Protein AF-A0AA37HIN9-F1 (afdb_monomer_lite)

Radius of gyration: 27.39 Å; chains: 1; bounding box: 54×48×80 Å

Sequence (155 aa):
MKQSPGYHSSAGAGVVGSRRLAGELPARSPDPGTGRAGASASSPAGLFREMPEAAWLLVEAITAKAPPKPDFGSACNGCGFCCAAEPCGVARQFVPGAMDGAPCPAMEFEHGRFWCGMVRRPGHYLGLPAWGDEEMGAMIGEALGAGKGCCADVG

Secondary structure (DSSP, 8-state):
---------------------------PPPP------------S---S----HHHHHHHHHHHTTSPPPPPTTSPP----HHHHH---HHHHHHSTT--TTS--TTEEEETTEEEEHHHH-HHHHHT--GGGHHHHHHHHHHHHTTTT----S--

Structure (mmCIF, N/CA/C/O backbone):
data_AF-A0AA37HIN9-F1
#
_entry.id   AF-A0AA37HIN9-F1
#
loop_
_atom_site.group_PDB
_atom_site.id
_atom_site.type_symbol
_atom_site.label_atom_id
_atom_site.label_alt_id
_atom_site.label_comp_id
_atom_site.label_asym_id
_atom_site.label_entity_id
_atom_site.label_seq_id
_atom_site.pdbx_PDB_ins_code
_atom_site.Cartn_x
_atom_site.Cartn_y
_atom_site.Cartn_z
_atom_site.occupancy
_atom_site.B_iso_or_equiv
_atom_site.auth_seq_id
_atom_site.auth_comp_id
_atom_site.auth_asym_id
_atom_site.auth_atom_id
_atom_site.pdbx_PDB_model_num
ATOM 1 N N . MET A 1 1 ? -30.160 -35.901 -8.966 1.00 37.75 1 MET A N 1
ATOM 2 C CA . MET A 1 1 ? -29.845 -36.719 -10.156 1.00 37.75 1 MET A CA 1
ATOM 3 C C . MET A 1 1 ? -30.893 -36.419 -11.214 1.00 37.75 1 MET A C 1
ATOM 5 O O . MET A 1 1 ? -32.046 -36.595 -10.872 1.00 37.75 1 MET A O 1
ATOM 9 N N . LYS A 1 2 ? -30.454 -35.970 -12.407 1.00 36.72 2 LYS A N 1
ATOM 10 C CA . LYS A 1 2 ? -31.034 -36.163 -13.764 1.00 36.72 2 LYS A CA 1
ATOM 11 C C . LYS A 1 2 ? -32.538 -35.835 -13.947 1.00 36.72 2 LYS A C 1
ATOM 13 O O . LYS A 1 2 ? -33.351 -36.322 -13.193 1.00 36.72 2 LYS A O 1
ATOM 18 N N . GLN A 1 3 ? -33.058 -35.133 -14.949 1.00 39.50 3 GLN A N 1
ATOM 19 C CA . GLN A 1 3 ? -32.633 -34.483 -16.192 1.00 39.50 3 GLN A CA 1
ATOM 20 C C . GLN A 1 3 ? -33.905 -33.727 -16.658 1.00 39.50 3 GLN A C 1
ATOM 22 O O . GLN A 1 3 ? -34.990 -34.299 -16.588 1.00 39.50 3 GLN A O 1
ATOM 27 N N . SER A 1 4 ? -33.795 -32.496 -17.158 1.00 44.66 4 SER A N 1
ATOM 28 C CA . SER A 1 4 ? -34.745 -31.970 -18.167 1.00 44.66 4 SER A CA 1
ATOM 29 C C . SER A 1 4 ? -34.308 -32.532 -19.539 1.00 44.66 4 SER A C 1
ATOM 31 O O . SER A 1 4 ? -33.113 -32.837 -19.648 1.00 44.66 4 SER A O 1
ATOM 33 N N . PRO A 1 5 ? -35.153 -32.677 -20.592 1.00 54.03 5 PRO A N 1
ATOM 34 C CA . PRO A 1 5 ? -35.694 -31.506 -21.307 1.00 54.03 5 PRO A CA 1
ATOM 35 C C . PRO A 1 5 ? -37.007 -31.716 -22.104 1.00 54.03 5 PRO A C 1
ATOM 37 O O . PRO A 1 5 ? -37.480 -32.826 -22.322 1.00 54.03 5 PRO A O 1
ATOM 40 N N . GLY A 1 6 ? -37.553 -30.613 -22.621 1.00 35.38 6 GLY A N 1
ATOM 41 C CA . GLY A 1 6 ? -38.601 -30.627 -23.643 1.00 35.38 6 GLY A CA 1
ATOM 42 C C . GLY A 1 6 ? -39.036 -29.218 -24.036 1.00 35.38 6 GLY A C 1
ATOM 43 O O . GLY A 1 6 ? -40.127 -28.800 -23.671 1.00 35.38 6 GLY A O 1
ATOM 44 N N . TYR A 1 7 ? -38.178 -28.469 -24.739 1.00 38.78 7 TYR A N 1
ATOM 45 C CA . TYR A 1 7 ? -38.550 -27.201 -25.378 1.00 38.78 7 TYR A CA 1
ATOM 46 C C . TYR A 1 7 ? -38.545 -27.388 -26.897 1.00 38.78 7 TYR A C 1
ATOM 48 O O . TYR A 1 7 ? -37.579 -27.898 -27.467 1.00 38.78 7 TYR A O 1
ATOM 56 N N . HIS A 1 8 ? -39.662 -27.023 -27.522 1.00 37.00 8 HIS A N 1
ATOM 57 C CA . HIS A 1 8 ? -39.925 -27.171 -28.946 1.00 37.00 8 HIS A CA 1
ATOM 58 C C . HIS A 1 8 ? -39.295 -26.056 -29.798 1.00 37.00 8 HIS A C 1
ATOM 60 O O . HIS A 1 8 ? -39.033 -24.943 -29.355 1.00 37.00 8 HIS A O 1
ATOM 66 N N . SER A 1 9 ? -39.081 -26.447 -31.050 1.00 37.94 9 SER A N 1
ATOM 67 C CA . SER A 1 9 ? -38.477 -25.787 -32.208 1.00 37.94 9 SER A CA 1
ATOM 68 C C . SER A 1 9 ? -39.243 -24.574 -32.756 1.00 37.94 9 SER A C 1
ATOM 70 O O . SER A 1 9 ? -40.470 -24.603 -32.779 1.00 37.94 9 SER A O 1
ATOM 72 N N . SER A 1 10 ? -38.528 -23.608 -33.353 1.00 44.53 10 SER A N 1
ATOM 73 C CA . SER A 1 10 ? -38.873 -23.082 -34.689 1.00 44.53 10 SER A CA 1
ATOM 74 C C . SER A 1 10 ? -37.751 -22.237 -35.306 1.00 44.53 10 SER A C 1
ATOM 76 O O . SER A 1 10 ? -37.130 -21.407 -34.648 1.00 44.53 10 SER A O 1
ATOM 78 N N . ALA A 1 11 ? -37.538 -22.480 -36.598 1.00 37.06 11 ALA A N 1
ATOM 79 C CA . ALA A 1 11 ? -36.534 -21.930 -37.496 1.00 37.06 11 ALA A CA 1
ATOM 80 C C . ALA A 1 11 ? -36.835 -20.505 -38.002 1.00 37.06 11 ALA A C 1
ATOM 82 O O . ALA A 1 11 ? -37.963 -20.027 -37.919 1.00 37.06 11 ALA A O 1
ATOM 83 N N . GLY A 1 12 ? -35.835 -19.880 -38.635 1.00 35.50 12 GLY A N 1
ATOM 84 C CA . GLY A 1 12 ? -36.006 -18.661 -39.427 1.00 35.50 12 GLY A CA 1
ATOM 85 C C . GLY A 1 12 ? -34.735 -18.251 -40.169 1.00 35.50 12 GLY A C 1
ATOM 86 O O . GLY A 1 12 ? -33.944 -17.466 -39.661 1.00 35.50 12 GLY A O 1
ATOM 87 N N . ALA A 1 13 ? -34.539 -18.803 -41.367 1.00 36.78 13 ALA A N 1
ATOM 88 C CA . ALA A 1 13 ? -33.542 -18.372 -42.343 1.00 36.78 13 ALA A CA 1
ATOM 89 C C . ALA A 1 13 ? -34.003 -17.098 -43.077 1.00 36.78 13 ALA A C 1
ATOM 91 O O . ALA A 1 13 ? -35.195 -16.926 -43.325 1.00 36.78 13 ALA A O 1
ATOM 92 N N . GLY A 1 14 ? -33.060 -16.250 -43.495 1.00 34.88 14 GLY A N 1
ATOM 93 C CA . GLY A 1 14 ? -33.342 -15.105 -44.362 1.00 34.88 14 GLY A CA 1
ATOM 94 C C . GLY A 1 14 ? -32.077 -14.467 -44.932 1.00 34.88 14 GLY A C 1
ATOM 95 O O . GLY A 1 14 ? -31.504 -13.569 -44.328 1.00 34.88 14 GLY A O 1
ATOM 96 N N . VAL A 1 15 ? -31.657 -14.934 -46.108 1.00 43.28 15 VAL A N 1
ATOM 97 C CA . VAL A 1 15 ? -30.631 -14.341 -46.984 1.00 43.28 15 VAL A CA 1
ATOM 98 C C . VAL A 1 15 ? -31.311 -13.827 -48.249 1.00 43.28 15 VAL A C 1
ATOM 100 O O . VAL A 1 15 ? -31.860 -14.649 -48.968 1.00 43.28 15 VAL A O 1
ATOM 103 N N . VAL A 1 16 ? -31.232 -12.521 -48.541 1.00 39.69 16 VAL A N 1
ATOM 104 C CA . VAL A 1 16 ? -31.317 -11.860 -49.875 1.00 39.69 16 VAL A CA 1
ATOM 105 C C . VAL A 1 16 ? -30.804 -10.415 -49.639 1.00 39.69 16 VAL A C 1
ATOM 107 O O . VAL A 1 16 ? -31.243 -9.798 -48.680 1.00 39.69 16 VAL A O 1
ATOM 110 N N . GLY A 1 17 ? -29.853 -9.770 -50.324 1.00 34.78 17 GLY A N 1
ATOM 111 C CA . GLY A 1 17 ? -29.370 -9.836 -51.703 1.00 34.78 17 GLY A CA 1
ATOM 112 C C . GLY A 1 17 ? -29.879 -8.616 -52.499 1.00 34.78 17 GLY A C 1
ATOM 113 O O . GLY A 1 17 ? -31.081 -8.545 -52.723 1.00 34.78 17 GLY A O 1
ATOM 114 N N . SER A 1 18 ? -28.980 -7.711 -52.950 1.00 35.72 18 SER A N 1
ATOM 115 C CA . SER A 1 18 ? -29.129 -6.628 -53.981 1.00 35.72 18 SER A CA 1
ATOM 116 C C . SER A 1 18 ? -28.659 -5.253 -53.465 1.00 35.72 18 SER A C 1
ATOM 118 O O . SER A 1 18 ? -29.037 -4.876 -52.370 1.00 35.72 18 SER A O 1
ATOM 120 N N . ARG A 1 19 ? -27.883 -4.403 -54.155 1.00 42.53 19 ARG A N 1
ATOM 121 C CA . ARG A 1 19 ? -27.552 -4.226 -55.584 1.00 42.53 19 ARG A CA 1
ATOM 122 C C . ARG A 1 19 ? -26.228 -3.442 -55.702 1.00 42.53 19 ARG A C 1
ATOM 124 O O . ARG A 1 19 ? -25.959 -2.562 -54.894 1.00 42.53 19 ARG A O 1
ATOM 131 N N . ARG A 1 20 ? -25.453 -3.737 -56.752 1.00 42.72 20 ARG A N 1
ATOM 132 C CA . ARG A 1 20 ? -24.307 -2.944 -57.237 1.00 42.72 20 ARG A CA 1
ATOM 133 C C . ARG A 1 20 ? -24.788 -1.663 -57.925 1.00 42.72 20 ARG A C 1
ATOM 135 O O . ARG A 1 20 ? -25.755 -1.737 -58.679 1.00 42.72 20 ARG A O 1
ATOM 142 N N . LEU A 1 21 ? -24.030 -0.573 -57.797 1.00 45.84 21 LEU A N 1
ATOM 143 C CA . LEU A 1 21 ? -23.871 0.427 -58.857 1.00 45.84 21 LEU A CA 1
ATOM 144 C C . LEU A 1 21 ? -22.398 0.833 -58.967 1.00 45.84 21 LEU A C 1
ATOM 146 O O . LEU A 1 21 ? -21.686 0.940 -57.973 1.00 45.84 21 LEU A O 1
ATOM 150 N N . ALA A 1 22 ? -21.974 0.936 -60.222 1.00 35.25 22 ALA A N 1
ATOM 151 C CA . ALA A 1 22 ? -20.615 1.085 -60.706 1.00 35.25 22 ALA A CA 1
ATOM 152 C C . ALA A 1 22 ? -20.078 2.517 -60.560 1.00 35.25 22 ALA A C 1
ATOM 154 O O . ALA A 1 22 ? -20.843 3.478 -60.501 1.00 35.25 22 ALA A O 1
ATOM 155 N N . GLY A 1 23 ? -18.751 2.633 -60.572 1.00 34.12 23 GLY A N 1
ATOM 156 C CA . GLY A 1 23 ? -18.024 3.897 -60.583 1.00 34.12 23 GLY A CA 1
ATOM 157 C C . GLY A 1 23 ? -16.516 3.659 -60.611 1.00 34.12 23 GLY A C 1
ATOM 158 O O . GLY A 1 23 ? -15.830 3.939 -59.636 1.00 34.12 23 GLY A O 1
ATOM 159 N N . GLU A 1 24 ? -16.021 3.079 -61.704 1.00 39.47 24 GLU A N 1
ATOM 160 C CA . GLU A 1 24 ? -14.594 2.990 -62.029 1.00 39.47 24 GLU A CA 1
ATOM 161 C C . GLU A 1 24 ? -14.022 4.376 -62.366 1.00 39.47 24 GLU A C 1
ATOM 163 O O . GLU A 1 24 ? -14.565 5.076 -63.218 1.00 39.47 24 GLU A O 1
ATOM 168 N N . LEU A 1 25 ? -12.889 4.737 -61.754 1.00 43.91 25 LEU A N 1
ATOM 169 C CA . LEU A 1 25 ? -11.892 5.655 -62.318 1.00 43.91 25 LEU A CA 1
ATOM 170 C C . LEU A 1 25 ? -10.491 5.322 -61.758 1.00 43.91 25 LEU A C 1
ATOM 172 O O . LEU A 1 25 ? -10.381 4.737 -60.681 1.00 43.91 25 LEU A O 1
ATOM 176 N N . PRO A 1 26 ? -9.424 5.606 -62.525 1.00 45.75 26 PRO A N 1
ATOM 177 C CA . PRO A 1 26 ? -8.322 4.672 -62.724 1.00 45.75 26 PRO A CA 1
ATOM 178 C C . PRO A 1 26 ? -7.145 4.821 -61.758 1.00 45.75 26 PRO A C 1
ATOM 180 O O . PRO A 1 26 ? -6.899 5.865 -61.154 1.00 45.75 26 PRO A O 1
ATOM 183 N N . ALA A 1 27 ? -6.377 3.731 -61.722 1.00 42.03 27 ALA A N 1
ATOM 184 C CA . ALA A 1 27 ? -5.073 3.584 -61.103 1.00 42.03 27 ALA A CA 1
ATOM 185 C C . ALA A 1 27 ? -4.126 4.752 -61.420 1.00 42.03 27 ALA A C 1
ATOM 187 O O . ALA A 1 27 ? -3.875 5.081 -62.581 1.00 42.03 27 ALA A O 1
ATOM 188 N N . ARG A 1 28 ? -3.541 5.323 -60.364 1.00 43.09 28 ARG A N 1
ATOM 189 C CA . ARG A 1 28 ? -2.306 6.102 -60.446 1.00 43.09 28 ARG A CA 1
ATOM 190 C C . ARG A 1 28 ? -1.162 5.237 -59.931 1.00 43.09 28 ARG A C 1
ATOM 192 O O . ARG A 1 28 ? -1.218 4.720 -58.819 1.00 43.09 28 ARG A O 1
ATOM 199 N N . SER A 1 29 ? -0.175 5.056 -60.798 1.00 47.94 29 SER A N 1
ATOM 200 C 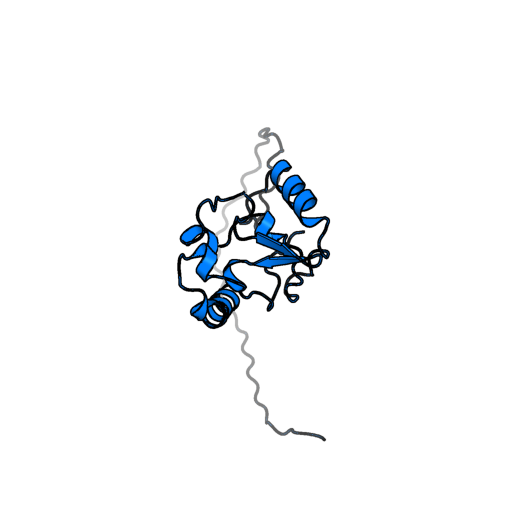CA . SER A 1 29 ? 1.094 4.369 -60.567 1.00 47.94 29 SER A CA 1
ATOM 201 C C . SER A 1 29 ? 1.888 4.970 -59.389 1.00 47.94 29 SER A C 1
ATOM 203 O O . SER A 1 29 ? 1.655 6.128 -59.037 1.00 47.94 29 SER A O 1
ATOM 205 N N . PRO A 1 30 ? 2.825 4.213 -58.786 1.00 46.47 30 PRO A N 1
ATOM 206 C CA . PRO A 1 30 ? 3.558 4.629 -57.591 1.00 46.47 30 PRO A CA 1
ATOM 207 C C . PRO A 1 30 ? 4.766 5.517 -57.926 1.00 46.47 30 PRO A C 1
ATOM 209 O O . PRO A 1 30 ? 5.555 5.176 -58.805 1.00 46.47 30 PRO A O 1
ATOM 212 N N . ASP A 1 31 ? 4.951 6.608 -57.178 1.00 47.06 31 ASP A N 1
ATOM 213 C CA . ASP A 1 31 ? 6.220 7.345 -57.144 1.00 47.06 31 ASP A CA 1
ATOM 214 C C . ASP A 1 31 ? 7.195 6.685 -56.146 1.00 47.06 31 ASP A C 1
ATOM 216 O O . ASP A 1 31 ? 6.823 6.441 -54.991 1.00 47.06 31 ASP A O 1
ATOM 220 N N . PRO A 1 32 ? 8.456 6.411 -56.536 1.00 51.19 32 PRO A N 1
ATOM 221 C CA . PRO A 1 32 ? 9.484 5.883 -55.651 1.00 51.19 32 PRO A CA 1
ATOM 222 C C . PRO A 1 32 ? 10.154 7.046 -54.906 1.00 51.19 32 PRO A C 1
ATOM 224 O O . PRO A 1 32 ? 11.190 7.567 -55.312 1.00 51.19 32 PRO A O 1
ATOM 227 N N . GLY A 1 33 ? 9.537 7.478 -53.809 1.00 41.41 33 GLY A N 1
ATOM 228 C CA . GLY A 1 33 ? 10.067 8.516 -52.928 1.00 41.41 33 GLY A CA 1
ATOM 229 C C . GLY A 1 33 ? 10.622 7.917 -51.643 1.00 41.41 33 GLY A C 1
ATOM 230 O O . GLY A 1 33 ? 9.873 7.492 -50.773 1.00 41.41 33 GLY A O 1
ATOM 231 N N . THR A 1 34 ? 11.944 7.889 -51.531 1.00 56.03 34 THR A N 1
ATOM 232 C CA . THR A 1 34 ? 12.747 7.501 -50.366 1.00 56.03 34 THR A CA 1
ATOM 233 C C . THR A 1 34 ? 12.211 8.042 -49.031 1.00 56.03 34 THR A C 1
ATOM 235 O O . THR A 1 34 ? 12.494 9.178 -48.653 1.00 56.03 34 THR A O 1
ATOM 238 N N . GLY A 1 35 ? 11.493 7.204 -48.283 1.00 37.09 35 GLY A N 1
ATOM 239 C CA . GLY A 1 35 ? 11.157 7.416 -46.878 1.00 37.09 35 GLY A CA 1
ATOM 240 C C . GLY A 1 35 ? 11.839 6.344 -46.041 1.00 37.09 35 GLY A C 1
ATOM 241 O O . GLY A 1 35 ? 11.567 5.158 -46.210 1.00 37.09 35 GLY A O 1
ATOM 242 N N . ARG A 1 36 ? 12.769 6.748 -45.172 1.00 49.09 36 ARG A N 1
ATOM 243 C CA . ARG A 1 36 ? 13.421 5.858 -44.206 1.00 49.09 36 ARG A CA 1
ATOM 244 C C . ARG A 1 36 ? 12.359 5.076 -43.430 1.00 49.09 36 ARG A C 1
ATOM 246 O O . ARG A 1 36 ? 11.568 5.656 -42.692 1.00 49.09 36 ARG A O 1
ATOM 253 N N . ALA A 1 37 ? 12.386 3.759 -43.603 1.00 38.09 37 ALA A N 1
ATOM 254 C CA . ALA A 1 37 ? 11.724 2.800 -42.739 1.00 38.09 37 ALA A CA 1
ATOM 255 C C . ALA A 1 37 ? 12.244 2.951 -41.302 1.00 38.09 37 ALA A C 1
ATOM 257 O O . ALA A 1 37 ? 13.437 3.170 -41.084 1.00 38.09 37 ALA A O 1
ATOM 258 N N . GLY A 1 38 ? 11.330 2.847 -40.340 1.00 34.88 38 GLY A N 1
ATOM 259 C CA . GL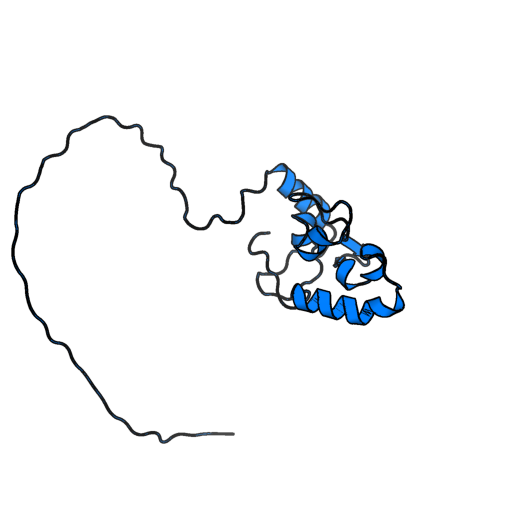Y A 1 38 ? 11.632 3.008 -38.922 1.00 34.88 38 GLY A CA 1
ATOM 260 C C . GLY A 1 38 ? 10.507 3.587 -38.067 1.00 34.88 38 GLY A C 1
ATOM 261 O O . GLY A 1 38 ? 10.761 3.929 -36.921 1.00 34.88 38 GLY A O 1
ATOM 262 N N . ALA A 1 39 ? 9.274 3.699 -38.571 1.00 41.72 39 ALA A N 1
ATOM 263 C CA . ALA A 1 39 ? 8.107 3.708 -37.697 1.00 41.72 39 ALA A CA 1
ATOM 264 C C . ALA A 1 39 ? 7.994 2.308 -37.072 1.00 41.72 39 ALA A C 1
ATOM 266 O O . ALA A 1 39 ? 7.416 1.400 -37.669 1.00 41.72 39 ALA A O 1
ATOM 267 N N . SER A 1 40 ? 8.625 2.109 -35.911 1.00 46.62 40 SER A N 1
ATOM 268 C CA . SER A 1 40 ? 8.325 0.945 -35.083 1.00 46.62 40 SER A CA 1
ATOM 269 C C . SER A 1 40 ? 6.905 1.117 -34.565 1.00 46.62 40 SER A C 1
ATOM 271 O O . SER A 1 40 ? 6.559 2.148 -33.989 1.00 46.62 40 SER A O 1
ATOM 273 N N . ALA A 1 41 ? 6.087 0.122 -34.878 1.00 46.03 41 ALA A N 1
ATOM 274 C CA . ALA A 1 41 ? 4.656 0.095 -34.679 1.00 46.03 41 ALA A CA 1
ATOM 275 C C . ALA A 1 41 ? 4.263 0.515 -33.259 1.00 46.03 41 ALA A C 1
ATOM 277 O O . ALA A 1 41 ? 4.663 -0.094 -32.269 1.00 46.03 41 ALA A O 1
ATOM 278 N N . SER A 1 42 ? 3.423 1.541 -33.185 1.00 45.84 42 SER A N 1
ATOM 279 C CA . SER A 1 42 ? 2.611 1.834 -32.015 1.00 45.84 42 SER A CA 1
ATOM 280 C C . SER A 1 42 ? 1.698 0.628 -31.769 1.00 45.84 42 SER A C 1
ATOM 282 O O . SER A 1 42 ? 0.746 0.402 -32.515 1.00 45.84 42 SER A O 1
ATOM 284 N N . SER A 1 43 ? 2.023 -0.185 -30.764 1.00 43.88 43 SER A N 1
ATOM 285 C CA . SER A 1 43 ? 1.179 -1.301 -30.331 1.00 43.88 43 SER A CA 1
ATOM 286 C C . SER A 1 43 ? -0.084 -0.757 -29.641 1.00 43.88 43 SER A C 1
ATOM 288 O O . SER A 1 43 ? 0.040 0.087 -28.749 1.00 43.88 43 SER A O 1
ATOM 290 N N . PRO A 1 44 ? -1.303 -1.200 -30.002 1.00 51.34 44 PRO A N 1
ATOM 291 C CA . PRO A 1 44 ? -2.532 -0.655 -29.441 1.00 51.34 44 PRO A CA 1
ATOM 292 C C . PRO A 1 44 ? -2.952 -1.445 -28.191 1.00 51.34 44 PRO A C 1
ATOM 294 O O . PRO A 1 44 ? -3.813 -2.310 -28.283 1.00 51.34 44 PRO A O 1
ATOM 297 N N . ALA A 1 45 ? -2.332 -1.173 -27.034 1.00 40.34 45 ALA A N 1
ATOM 298 C CA . ALA A 1 45 ? -2.816 -1.602 -25.702 1.00 40.34 45 ALA A CA 1
ATOM 299 C C . ALA A 1 45 ? -2.057 -0.936 -24.523 1.00 40.34 45 ALA A C 1
ATOM 301 O O . ALA A 1 45 ? -1.874 -1.540 -23.475 1.00 40.34 45 ALA A O 1
ATOM 302 N N . GLY A 1 46 ? -1.542 0.286 -24.678 1.00 40.41 46 GLY A N 1
ATOM 303 C CA . GLY A 1 46 ? -0.623 0.887 -23.701 1.00 40.41 46 GLY A CA 1
ATOM 304 C C . GLY A 1 46 ? -1.264 1.955 -22.821 1.00 40.41 46 GLY A C 1
ATOM 305 O O . GLY A 1 46 ? -0.960 3.129 -23.001 1.00 40.41 46 GLY A O 1
ATOM 306 N N . LEU A 1 47 ? -2.144 1.579 -21.886 1.00 43.59 47 LEU A N 1
ATOM 307 C CA . LEU A 1 47 ? -2.567 2.484 -20.800 1.00 43.59 47 LEU A CA 1
ATOM 308 C C . LEU A 1 47 ? -1.867 2.186 -19.462 1.00 43.59 47 LEU A C 1
ATOM 310 O O . LEU A 1 47 ? -2.231 2.758 -18.441 1.00 43.59 47 LEU A O 1
ATOM 314 N N . PHE A 1 48 ? -0.837 1.337 -19.480 1.00 43.09 48 PHE A N 1
ATOM 315 C CA . PHE A 1 48 ? 0.192 1.280 -18.448 1.00 43.09 48 PHE A CA 1
ATOM 316 C C . PHE A 1 48 ? 1.435 1.955 -19.033 1.00 43.09 48 PHE A C 1
ATOM 318 O O . PHE A 1 48 ? 2.165 1.386 -19.839 1.00 43.09 48 PHE A O 1
ATOM 325 N N . ARG A 1 49 ? 1.589 3.239 -18.714 1.00 53.84 49 ARG A N 1
ATOM 326 C CA . ARG A 1 49 ? 2.773 4.062 -18.981 1.00 53.84 49 ARG A CA 1
ATOM 327 C C . ARG A 1 49 ? 4.031 3.231 -18.693 1.00 53.84 49 ARG A C 1
ATOM 329 O O . ARG A 1 49 ? 4.118 2.688 -17.599 1.00 53.84 49 ARG A O 1
ATOM 336 N N . GLU A 1 50 ? 4.951 3.113 -19.655 1.00 64.12 50 GLU A N 1
ATOM 337 C CA . GLU A 1 50 ? 6.230 2.399 -19.501 1.00 64.12 50 GLU A CA 1
ATOM 338 C C . GLU A 1 50 ? 6.840 2.754 -18.137 1.00 64.12 50 GLU A C 1
ATOM 340 O O . GLU A 1 50 ? 7.228 3.904 -17.910 1.00 64.12 50 GLU A O 1
ATOM 345 N N . MET A 1 51 ? 6.832 1.815 -17.182 1.00 68.50 51 MET A N 1
ATOM 346 C CA . MET A 1 51 ? 7.479 2.066 -15.900 1.00 68.50 51 MET A CA 1
ATOM 347 C C . MET A 1 51 ? 8.969 2.231 -16.192 1.00 68.50 51 MET A C 1
ATOM 349 O O . MET A 1 51 ? 9.545 1.346 -16.827 1.00 68.50 51 MET A O 1
ATOM 353 N N . PRO A 1 52 ? 9.609 3.334 -15.766 1.00 84.75 52 PRO A N 1
ATOM 354 C CA . PRO A 1 52 ? 11.045 3.474 -15.938 1.00 84.75 52 PRO A CA 1
ATOM 355 C C . PRO A 1 52 ? 11.753 2.256 -15.344 1.00 84.75 52 PRO A C 1
ATOM 357 O O . PRO A 1 52 ? 11.359 1.793 -14.276 1.00 84.75 52 PRO A O 1
ATOM 360 N N . GLU A 1 53 ? 12.817 1.777 -15.985 1.00 88.06 53 GLU A N 1
ATOM 361 C CA . GLU A 1 53 ? 13.598 0.616 -15.522 1.00 88.06 53 GLU A CA 1
ATOM 362 C C . GLU A 1 53 ? 13.929 0.697 -14.021 1.00 88.06 53 GLU A C 1
ATOM 364 O O . GLU A 1 53 ? 13.773 -0.257 -13.267 1.00 88.06 53 GLU A O 1
ATOM 369 N N . ALA A 1 54 ? 14.299 1.890 -13.547 1.00 89.38 54 ALA A N 1
ATOM 370 C CA . ALA A 1 54 ? 14.582 2.136 -12.137 1.00 89.38 54 ALA A CA 1
ATOM 371 C C . ALA A 1 54 ? 13.378 1.881 -11.206 1.00 89.38 54 ALA A C 1
ATOM 373 O O . ALA A 1 54 ? 13.566 1.421 -10.082 1.00 89.38 54 ALA A O 1
ATOM 374 N N . ALA A 1 55 ? 12.152 2.169 -11.653 1.00 88.56 55 ALA A N 1
ATOM 375 C CA . ALA A 1 55 ? 10.937 1.875 -10.898 1.00 88.56 55 ALA A CA 1
ATOM 376 C C . ALA A 1 55 ? 10.666 0.365 -10.854 1.00 88.56 55 ALA A C 1
ATOM 378 O O . ALA A 1 55 ? 10.307 -0.149 -9.798 1.00 88.56 55 ALA A O 1
ATOM 379 N N . TRP A 1 56 ? 10.908 -0.354 -11.956 1.00 89.62 56 TRP A N 1
ATOM 380 C CA . TRP A 1 56 ? 10.799 -1.815 -11.984 1.00 89.62 56 TRP A CA 1
ATOM 381 C C . TRP A 1 56 ? 11.765 -2.475 -10.996 1.00 89.62 56 TRP A C 1
ATOM 383 O O . TRP A 1 56 ? 11.343 -3.223 -10.115 1.00 89.62 56 TRP A O 1
ATOM 393 N N . LEU A 1 57 ? 13.046 -2.104 -11.061 1.00 93.56 57 LEU A N 1
ATOM 394 C CA . LEU A 1 57 ? 14.077 -2.609 -10.151 1.00 93.56 57 LEU A CA 1
ATOM 395 C C . LEU A 1 57 ? 13.758 -2.301 -8.682 1.00 93.56 57 LEU A C 1
ATOM 397 O O . LEU A 1 57 ? 14.019 -3.121 -7.801 1.00 93.56 57 LEU A O 1
ATOM 401 N N . LEU A 1 58 ? 13.174 -1.131 -8.400 1.00 93.81 58 LEU A N 1
ATOM 402 C CA . LEU A 1 58 ? 12.725 -0.788 -7.054 1.00 93.81 58 LEU A CA 1
ATOM 403 C C . LEU A 1 58 ? 11.586 -1.707 -6.589 1.00 93.81 58 LEU A C 1
ATOM 405 O O . LEU A 1 58 ? 11.627 -2.198 -5.459 1.00 93.81 58 LEU A O 1
ATOM 409 N N . VAL A 1 59 ? 10.593 -1.963 -7.444 1.00 95.25 59 VAL A N 1
ATOM 410 C CA . VAL A 1 59 ? 9.480 -2.877 -7.144 1.00 95.25 59 VAL A CA 1
ATOM 411 C C . VAL A 1 59 ? 9.996 -4.287 -6.865 1.00 95.25 59 VAL A C 1
ATOM 413 O O . VAL A 1 59 ? 9.634 -4.871 -5.839 1.00 95.25 59 VAL A O 1
ATOM 416 N N . GLU A 1 60 ? 10.875 -4.819 -7.712 1.00 94.50 60 GLU A N 1
ATOM 417 C CA . GLU A 1 60 ? 11.489 -6.137 -7.510 1.00 94.50 60 GLU A CA 1
ATOM 418 C C . GLU A 1 60 ? 12.269 -6.197 -6.192 1.00 94.50 60 GLU A C 1
ATOM 420 O O . GLU A 1 60 ? 12.054 -7.100 -5.380 1.00 94.50 60 GLU A O 1
ATOM 425 N N . ALA A 1 61 ? 13.116 -5.201 -5.919 1.00 96.19 61 ALA A N 1
ATOM 426 C CA . ALA A 1 61 ? 13.915 -5.154 -4.696 1.00 96.19 61 ALA A CA 1
ATOM 427 C C . ALA A 1 61 ? 13.048 -5.106 -3.426 1.00 96.19 61 ALA A C 1
ATOM 429 O O . ALA A 1 61 ? 13.351 -5.772 -2.433 1.00 96.19 61 ALA A O 1
ATOM 430 N N . ILE A 1 62 ? 11.953 -4.341 -3.448 1.00 96.25 62 ILE A N 1
ATOM 431 C CA . ILE A 1 62 ? 11.010 -4.255 -2.326 1.00 96.25 62 ILE A CA 1
ATOM 432 C C . ILE A 1 62 ? 10.294 -5.594 -2.115 1.00 96.25 62 ILE A C 1
ATOM 434 O O . ILE A 1 62 ? 10.124 -6.033 -0.971 1.00 96.25 62 ILE A O 1
ATOM 438 N N . THR A 1 63 ? 9.858 -6.230 -3.202 1.00 96.69 63 THR A N 1
ATOM 439 C CA . THR A 1 63 ? 8.949 -7.385 -3.159 1.00 96.69 63 THR A CA 1
ATOM 440 C C . THR A 1 63 ? 9.649 -8.739 -3.077 1.00 96.69 63 THR A C 1
ATOM 442 O O . THR A 1 63 ? 9.009 -9.715 -2.693 1.00 96.69 63 THR A O 1
ATOM 445 N N . ALA A 1 64 ? 10.967 -8.800 -3.288 1.00 96.12 64 ALA A N 1
ATOM 446 C CA . ALA A 1 64 ? 11.768 -10.032 -3.268 1.00 96.12 64 ALA A CA 1
ATOM 447 C C . ALA A 1 64 ? 11.642 -10.887 -1.989 1.00 96.12 64 ALA A C 1
ATOM 449 O O . ALA A 1 64 ? 11.910 -12.086 -2.007 1.00 96.12 64 ALA A O 1
ATOM 450 N N . LYS A 1 65 ? 11.254 -10.280 -0.862 1.00 93.81 65 LYS A N 1
ATOM 451 C CA . LYS A 1 65 ? 11.083 -10.955 0.439 1.00 93.81 65 LYS A CA 1
ATOM 452 C C . LYS A 1 65 ? 9.658 -11.457 0.717 1.00 93.81 65 LYS A C 1
ATOM 454 O O . LYS A 1 65 ? 9.407 -11.961 1.811 1.00 93.81 65 LYS A O 1
ATOM 459 N N . ALA A 1 66 ? 8.724 -11.246 -0.206 1.00 97.06 66 ALA A N 1
ATOM 460 C CA . ALA A 1 66 ? 7.321 -11.633 -0.091 1.00 97.06 66 ALA A CA 1
ATOM 461 C C . ALA A 1 66 ? 7.003 -12.816 -1.028 1.00 97.06 66 ALA A C 1
ATOM 463 O O . ALA A 1 66 ? 7.853 -13.213 -1.827 1.00 97.06 66 ALA A O 1
ATOM 464 N N . PRO A 1 67 ? 5.800 -13.415 -0.953 1.00 96.62 67 PRO A N 1
ATOM 465 C CA . PRO A 1 67 ? 5.391 -14.427 -1.917 1.00 96.62 67 PRO A CA 1
ATOM 466 C C . PRO A 1 67 ? 5.416 -13.858 -3.344 1.00 96.62 67 PRO A C 1
ATOM 468 O O . PRO A 1 67 ? 5.146 -12.664 -3.517 1.00 96.62 67 PRO A O 1
ATOM 471 N N . PRO A 1 68 ? 5.669 -14.692 -4.369 1.00 95.69 68 PRO A N 1
ATOM 472 C CA . PRO A 1 68 ? 5.621 -14.248 -5.759 1.00 95.69 68 PRO A CA 1
ATOM 473 C C . PRO A 1 68 ? 4.245 -13.663 -6.099 1.00 95.69 68 PRO A C 1
ATOM 475 O O . PRO A 1 68 ? 3.230 -14.044 -5.495 1.00 95.69 68 PRO A O 1
ATOM 478 N N . LYS A 1 69 ? 4.199 -12.732 -7.061 1.00 95.38 69 LYS A N 1
ATOM 479 C CA . LYS A 1 69 ? 2.931 -12.160 -7.525 1.00 95.38 69 LYS A CA 1
ATOM 480 C C . LYS A 1 69 ? 2.021 -13.300 -8.004 1.00 95.38 69 LYS A C 1
ATOM 482 O O . LYS A 1 69 ? 2.478 -14.152 -8.761 1.00 95.38 69 LYS A O 1
ATOM 487 N N . PRO A 1 70 ? 0.758 -13.362 -7.553 1.00 95.25 70 PRO A N 1
ATOM 488 C CA . PRO A 1 70 ? -0.163 -14.370 -8.045 1.00 95.25 70 PRO A CA 1
ATOM 489 C C . PRO A 1 70 ? -0.594 -14.026 -9.476 1.00 95.25 70 PRO A C 1
ATOM 491 O O . PRO A 1 70 ? -0.515 -12.864 -9.898 1.00 95.25 70 PRO A O 1
ATOM 494 N N . ASP A 1 71 ? -1.103 -15.028 -10.189 1.00 95.12 71 ASP A N 1
ATOM 495 C CA . ASP A 1 71 ? -1.671 -14.849 -11.525 1.00 95.12 71 ASP A CA 1
ATOM 496 C C . ASP A 1 71 ? -2.774 -13.782 -11.520 1.00 95.12 71 ASP A C 1
ATOM 498 O O . ASP A 1 71 ? -3.487 -13.591 -10.525 1.00 95.12 71 ASP A O 1
ATOM 502 N N . PHE A 1 72 ? -2.941 -13.090 -12.648 1.00 95.06 72 PHE A N 1
ATOM 503 C CA . PHE A 1 72 ? -4.025 -12.124 -12.823 1.00 95.06 72 PHE A CA 1
ATOM 504 C C . PHE A 1 72 ? -5.386 -12.755 -12.474 1.00 95.06 72 PHE A C 1
ATOM 506 O O . PHE A 1 72 ? -5.679 -13.890 -12.850 1.00 95.06 72 PHE A O 1
ATOM 513 N N . GLY A 1 73 ? -6.209 -12.028 -11.715 1.00 94.56 73 GLY A N 1
ATOM 514 C CA . GLY A 1 73 ? -7.504 -12.507 -11.222 1.00 94.56 73 GLY A CA 1
ATOM 515 C C . GLY A 1 73 ? -7.452 -13.435 -9.999 1.00 94.56 73 GLY A C 1
ATOM 516 O O . GLY A 1 73 ? -8.482 -13.616 -9.354 1.00 94.56 73 GLY A O 1
ATOM 517 N N . SER A 1 74 ? -6.289 -13.968 -9.607 1.00 95.38 74 SER A N 1
ATOM 518 C CA . SER A 1 74 ? -6.161 -14.794 -8.393 1.00 95.38 74 SER A CA 1
ATOM 519 C C . SER A 1 74 ? -6.204 -13.957 -7.112 1.00 95.38 74 SER A C 1
ATOM 521 O O . SER A 1 74 ? -5.854 -12.779 -7.119 1.00 95.38 74 SER A O 1
ATOM 523 N N . ALA A 1 75 ? -6.603 -14.555 -5.986 1.00 94.25 75 ALA A N 1
ATOM 524 C CA . ALA A 1 75 ? -6.684 -13.855 -4.703 1.00 94.25 75 ALA A CA 1
ATOM 525 C C . ALA A 1 75 ? -5.346 -13.199 -4.302 1.00 94.25 75 ALA A C 1
ATOM 527 O O . ALA A 1 75 ? -4.265 -13.755 -4.505 1.00 94.25 75 ALA A O 1
ATOM 528 N N . CYS A 1 76 ? -5.419 -12.011 -3.692 1.00 93.50 76 CYS A N 1
ATOM 529 C CA . CYS A 1 76 ? -4.229 -11.308 -3.214 1.00 93.50 76 CYS A CA 1
ATOM 530 C C . CYS A 1 76 ? -3.535 -12.113 -2.104 1.00 93.50 76 CYS A C 1
ATOM 532 O O . CYS A 1 76 ? -4.111 -12.342 -1.043 1.00 93.50 76 CYS A O 1
ATOM 534 N N . ASN A 1 77 ? -2.272 -12.481 -2.324 1.00 94.81 77 ASN A N 1
ATOM 535 C CA . ASN A 1 77 ? -1.443 -13.202 -1.353 1.00 94.81 77 ASN A CA 1
ATOM 536 C C . ASN A 1 77 ? -0.541 -12.275 -0.508 1.00 94.81 77 ASN A C 1
ATOM 538 O O . ASN A 1 77 ? 0.147 -12.729 0.404 1.00 94.81 77 ASN A O 1
ATOM 542 N N . GLY A 1 78 ? -0.551 -10.965 -0.774 1.00 95.56 78 GLY A N 1
ATOM 543 C CA . GLY A 1 78 ? 0.354 -10.010 -0.133 1.00 95.56 78 GLY A CA 1
ATOM 544 C C . GLY A 1 78 ? 1.766 -9.976 -0.729 1.00 95.56 78 GLY A C 1
ATOM 545 O O . GLY A 1 78 ? 2.713 -9.704 0.003 1.00 95.56 78 GLY A O 1
ATOM 546 N N . CYS A 1 79 ? 1.923 -10.217 -2.035 1.00 96.75 79 CYS A N 1
ATOM 547 C CA . CYS A 1 79 ? 3.193 -10.016 -2.753 1.00 96.75 79 CYS A CA 1
ATOM 548 C C . CYS A 1 79 ? 3.713 -8.567 -2.708 1.00 96.75 79 CYS A C 1
ATOM 550 O O . CYS A 1 79 ? 4.910 -8.334 -2.805 1.00 96.75 79 CYS A O 1
ATOM 552 N N . GLY A 1 80 ? 2.823 -7.582 -2.553 1.00 95.75 80 GLY A N 1
ATOM 553 C CA . GLY A 1 80 ? 3.178 -6.161 -2.474 1.00 95.75 80 GLY A CA 1
ATOM 554 C C . GLY A 1 80 ? 3.444 -5.472 -3.816 1.00 95.75 80 GLY A C 1
ATOM 555 O O . GLY A 1 80 ? 3.634 -4.263 -3.811 1.00 95.75 80 GLY A O 1
ATOM 556 N N . PHE A 1 81 ? 3.394 -6.186 -4.949 1.00 95.88 81 PHE A N 1
ATOM 557 C CA . PHE A 1 81 ? 3.716 -5.647 -6.281 1.00 95.88 81 PHE A CA 1
ATOM 558 C C . PHE A 1 81 ? 2.986 -4.333 -6.600 1.00 95.88 81 PHE A C 1
ATOM 560 O O . PHE A 1 81 ? 3.627 -3.315 -6.839 1.00 95.88 81 PHE A O 1
ATOM 567 N N . CYS A 1 82 ? 1.650 -4.317 -6.527 1.00 93.88 82 CYS A N 1
ATOM 568 C CA . CYS A 1 82 ? 0.876 -3.115 -6.848 1.00 93.88 82 CYS A CA 1
ATOM 569 C C . CYS A 1 82 ? 1.156 -1.956 -5.881 1.00 93.88 82 CYS A C 1
ATOM 571 O O . CYS A 1 82 ? 1.291 -0.823 -6.321 1.00 93.88 82 CYS A O 1
ATOM 573 N N . CYS A 1 83 ? 1.302 -2.235 -4.580 1.00 95.06 83 CYS A N 1
ATOM 574 C CA . CYS A 1 83 ? 1.605 -1.213 -3.580 1.00 95.06 83 CYS A CA 1
ATOM 575 C C . CYS A 1 83 ? 3.025 -0.653 -3.713 1.00 95.06 83 CYS A C 1
ATOM 577 O O . CYS A 1 83 ? 3.240 0.501 -3.357 1.00 95.06 83 CYS A O 1
ATOM 579 N N . ALA A 1 84 ? 3.987 -1.446 -4.188 1.00 96.12 84 ALA A N 1
ATOM 580 C CA . ALA A 1 84 ? 5.343 -0.984 -4.460 1.00 96.12 84 ALA A CA 1
ATOM 581 C C . ALA A 1 84 ? 5.416 -0.159 -5.754 1.00 96.12 84 ALA A C 1
ATOM 583 O O . ALA A 1 84 ? 6.206 0.779 -5.821 1.00 96.12 84 ALA A O 1
ATOM 584 N N . ALA A 1 85 ? 4.595 -0.497 -6.754 1.00 93.88 85 ALA A N 1
ATOM 585 C CA . ALA A 1 85 ? 4.557 0.196 -8.038 1.00 93.88 85 ALA A CA 1
ATOM 586 C C . ALA A 1 85 ? 3.938 1.598 -7.924 1.00 93.88 85 ALA A C 1
ATOM 588 O O . ALA A 1 85 ? 4.516 2.571 -8.409 1.00 93.88 85 ALA A O 1
ATOM 589 N N . GLU A 1 86 ? 2.776 1.716 -7.276 1.00 93.19 86 GLU A N 1
ATOM 590 C CA . GLU A 1 86 ? 2.116 3.006 -7.069 1.00 93.19 86 GLU A CA 1
ATOM 591 C C . GLU A 1 86 ? 1.053 2.974 -5.951 1.00 93.19 86 GLU A C 1
ATOM 593 O O . GLU A 1 86 ? 0.501 1.920 -5.614 1.00 93.19 86 GLU A O 1
ATOM 598 N N . PRO A 1 87 ? 0.689 4.131 -5.370 1.00 94.94 87 PRO A N 1
ATOM 599 C CA . PRO A 1 87 ? -0.428 4.214 -4.437 1.00 94.94 87 PRO A CA 1
ATOM 600 C C . PRO A 1 87 ? -1.768 4.036 -5.167 1.00 94.94 87 PRO A C 1
ATOM 602 O O . PRO A 1 87 ? -1.963 4.540 -6.267 1.00 94.94 87 PRO A O 1
ATOM 605 N N . CYS A 1 88 ? -2.748 3.379 -4.540 1.00 93.75 88 CYS A N 1
ATOM 606 C CA . CYS A 1 88 ? -4.106 3.298 -5.091 1.00 93.75 88 CYS A CA 1
ATOM 607 C C . CYS A 1 88 ? -4.866 4.632 -4.948 1.00 93.75 88 CYS A C 1
ATOM 609 O O . CYS A 1 88 ? -4.436 5.529 -4.226 1.00 93.75 88 CYS A O 1
ATOM 611 N N . GLY A 1 89 ? -6.038 4.766 -5.584 1.00 92.56 89 GLY A N 1
ATOM 612 C CA . GLY A 1 89 ? -6.865 5.982 -5.482 1.00 92.56 89 GLY A CA 1
ATOM 613 C C . GLY A 1 89 ? -7.227 6.377 -4.041 1.00 92.56 89 GLY A C 1
ATOM 614 O O . GLY A 1 89 ? -7.197 7.556 -3.703 1.00 92.56 89 GLY A O 1
ATOM 615 N N . VAL A 1 90 ? -7.475 5.395 -3.167 1.00 93.50 90 VAL A N 1
ATOM 616 C CA . VAL A 1 90 ? -7.714 5.633 -1.731 1.00 93.50 90 VAL A CA 1
ATOM 617 C C . VAL A 1 90 ? -6.457 6.187 -1.055 1.00 93.50 90 VAL A C 1
ATOM 619 O O . VAL A 1 90 ? -6.528 7.174 -0.330 1.00 93.50 90 VAL A O 1
ATOM 622 N N . ALA A 1 91 ? -5.289 5.596 -1.319 1.00 95.12 91 ALA A N 1
ATOM 623 C CA . ALA A 1 91 ? -4.035 6.063 -0.739 1.00 95.12 91 ALA A CA 1
ATOM 624 C C . ALA A 1 91 ? -3.676 7.476 -1.219 1.00 95.12 91 ALA A C 1
ATOM 626 O O . ALA A 1 91 ? -3.328 8.317 -0.400 1.00 95.12 91 ALA A O 1
ATOM 627 N N . ARG A 1 92 ? -3.841 7.772 -2.513 1.00 95.19 92 ARG A N 1
ATOM 628 C CA . ARG A 1 92 ? -3.633 9.123 -3.066 1.00 95.19 92 ARG A CA 1
ATOM 629 C C . ARG A 1 92 ? -4.470 10.183 -2.359 1.00 95.19 92 ARG A C 1
ATOM 631 O O . ARG A 1 92 ? -3.988 11.280 -2.112 1.00 95.19 92 ARG A O 1
ATOM 638 N N . GLN A 1 93 ? -5.723 9.853 -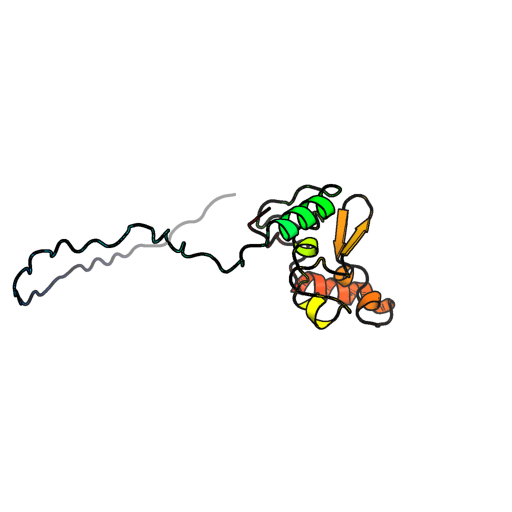2.058 1.00 94.31 93 GLN A N 1
ATOM 639 C CA . GLN A 1 93 ? -6.652 10.804 -1.464 1.00 94.31 93 GLN A CA 1
ATOM 640 C C . GLN A 1 93 ? -6.402 11.021 0.030 1.00 94.31 93 GLN A C 1
ATOM 642 O O . GLN A 1 93 ? -6.631 12.122 0.528 1.00 94.31 93 GLN A O 1
ATOM 647 N N . PHE A 1 94 ? -5.984 9.978 0.751 1.00 94.25 94 PHE A N 1
ATOM 648 C CA . PHE A 1 94 ? -6.043 9.997 2.210 1.00 94.25 94 PHE A CA 1
ATOM 649 C C . PHE A 1 94 ? -4.733 9.692 2.937 1.00 94.25 94 PHE A C 1
ATOM 651 O O . PHE A 1 94 ? -4.644 9.976 4.126 1.00 94.25 94 PHE A O 1
ATOM 658 N N . VAL A 1 95 ? -3.723 9.127 2.273 1.00 94.44 95 VAL A N 1
ATOM 659 C CA . VAL A 1 95 ? -2.441 8.790 2.906 1.00 94.44 95 VAL A CA 1
ATOM 660 C C . VAL A 1 95 ? -1.447 9.929 2.667 1.00 94.44 95 VAL A C 1
ATOM 662 O O . VAL A 1 95 ? -1.060 10.171 1.519 1.00 94.44 95 VAL A O 1
ATOM 665 N N . PRO A 1 96 ? -0.978 10.622 3.722 1.00 91.12 96 PRO A N 1
ATOM 666 C CA . PRO A 1 96 ? 0.028 11.667 3.575 1.00 91.12 96 PRO A CA 1
ATOM 667 C C . PRO A 1 96 ? 1.301 11.138 2.904 1.00 91.12 96 PRO A C 1
ATOM 669 O O . PRO A 1 96 ? 1.840 10.104 3.294 1.00 91.12 96 PRO A O 1
ATOM 672 N N . GLY A 1 97 ? 1.791 11.860 1.894 1.00 91.31 97 GLY A N 1
ATOM 673 C CA . GLY A 1 97 ? 3.004 11.486 1.161 1.00 91.31 97 GLY A CA 1
ATOM 674 C C . GLY A 1 97 ? 2.806 10.420 0.079 1.00 91.31 97 GLY A C 1
ATOM 675 O O . GLY A 1 97 ? 3.797 9.959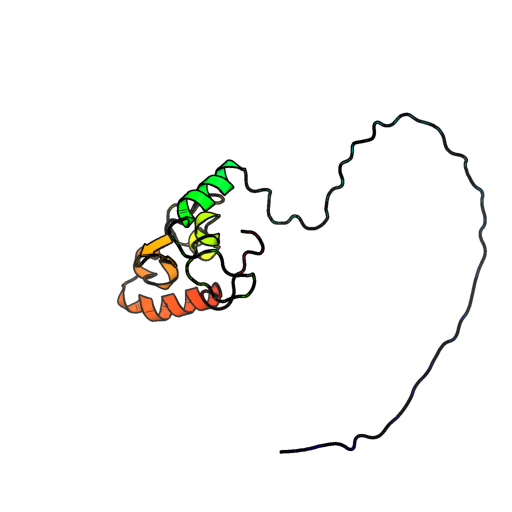 -0.480 1.00 91.31 97 GLY A O 1
ATOM 676 N N . ALA A 1 98 ? 1.568 10.031 -0.245 1.00 94.81 98 ALA A N 1
ATOM 677 C CA . ALA A 1 98 ? 1.296 9.188 -1.405 1.00 94.81 98 ALA A CA 1
ATOM 678 C C . ALA A 1 98 ? 1.587 9.957 -2.706 1.00 94.81 98 ALA A C 1
ATOM 680 O O . ALA A 1 98 ? 0.958 10.976 -2.984 1.00 94.81 98 ALA A O 1
ATOM 681 N N . MET A 1 99 ? 2.542 9.457 -3.494 1.00 92.75 99 MET A N 1
ATOM 682 C CA . MET A 1 99 ? 2.998 10.067 -4.747 1.00 92.75 99 MET A CA 1
ATOM 683 C C . MET A 1 99 ? 2.963 9.035 -5.875 1.00 92.75 99 MET A C 1
ATOM 685 O O . MET A 1 99 ? 3.331 7.879 -5.668 1.00 92.75 99 MET A O 1
ATOM 689 N N . ASP A 1 100 ? 2.538 9.446 -7.070 1.00 88.25 100 ASP A N 1
ATOM 690 C CA . ASP A 1 100 ? 2.523 8.566 -8.242 1.00 88.25 100 ASP A CA 1
ATOM 691 C C . ASP A 1 100 ? 3.933 8.089 -8.609 1.00 88.25 100 ASP A C 1
ATOM 693 O O . ASP A 1 100 ? 4.887 8.867 -8.602 1.00 88.25 100 ASP A O 1
ATOM 697 N N . GLY A 1 101 ? 4.054 6.808 -8.965 1.00 86.38 101 GLY A N 1
ATOM 698 C CA . GLY A 1 101 ? 5.339 6.182 -9.298 1.00 86.38 101 GLY A CA 1
ATOM 699 C C . GLY A 1 101 ? 6.264 5.945 -8.099 1.00 86.38 101 GLY A C 1
ATOM 700 O O . GLY A 1 101 ? 7.438 5.640 -8.300 1.00 86.38 101 GLY A O 1
ATOM 701 N N . ALA A 1 102 ? 5.762 6.095 -6.870 1.00 91.81 102 ALA A N 1
ATOM 702 C CA . ALA A 1 102 ? 6.470 5.748 -5.644 1.00 91.81 102 ALA A CA 1
ATOM 703 C C . ALA A 1 102 ? 5.712 4.665 -4.853 1.00 91.81 102 ALA A C 1
ATOM 705 O O . ALA A 1 102 ? 4.484 4.578 -4.950 1.00 91.81 102 ALA A O 1
ATOM 706 N N . PRO A 1 103 ? 6.408 3.875 -4.015 1.00 95.94 103 PRO A N 1
ATOM 707 C CA . PRO A 1 103 ? 5.754 2.919 -3.131 1.00 95.94 103 PRO A CA 1
ATOM 708 C C . PRO A 1 103 ? 4.729 3.586 -2.209 1.00 95.94 103 PRO A C 1
ATOM 710 O O . PRO A 1 103 ? 4.954 4.666 -1.659 1.00 95.94 103 PRO A O 1
ATOM 713 N N . CYS A 1 104 ? 3.605 2.909 -1.998 1.00 96.81 104 CYS A N 1
ATOM 714 C CA . CYS A 1 104 ? 2.537 3.359 -1.120 1.00 96.81 104 CYS A CA 1
ATOM 715 C C . CYS A 1 104 ? 3.038 3.489 0.335 1.00 96.81 104 CYS A C 1
ATOM 717 O O . CYS A 1 104 ? 3.476 2.488 0.911 1.00 96.81 104 CYS A O 1
ATOM 719 N N . PRO A 1 105 ? 2.893 4.660 0.990 1.00 96.75 105 PRO A N 1
ATOM 720 C CA . PRO A 1 105 ? 3.315 4.833 2.384 1.00 96.75 105 PRO A CA 1
ATOM 721 C C . PRO A 1 105 ? 2.526 3.978 3.387 1.00 96.75 105 PRO A C 1
ATOM 723 O O . PRO A 1 105 ? 2.983 3.745 4.502 1.00 96.75 105 PRO A O 1
ATOM 726 N N . ALA A 1 106 ? 1.340 3.495 2.999 1.00 96.69 106 ALA A N 1
ATOM 727 C CA . ALA A 1 106 ? 0.523 2.596 3.811 1.00 96.69 106 ALA A CA 1
ATOM 728 C C . ALA A 1 106 ? 0.875 1.109 3.633 1.00 96.69 106 ALA A C 1
ATOM 730 O O . ALA A 1 106 ? 0.121 0.241 4.070 1.00 96.69 106 ALA A O 1
ATOM 731 N N . MET A 1 107 ? 1.974 0.786 2.949 1.00 96.00 107 MET A N 1
ATOM 732 C CA . MET A 1 107 ? 2.422 -0.593 2.784 1.00 96.00 107 MET A CA 1
ATOM 733 C C . MET A 1 107 ? 3.164 -1.078 4.038 1.00 96.00 107 MET A C 1
ATOM 735 O O . MET A 1 107 ? 4.205 -0.539 4.406 1.00 96.00 107 MET A O 1
ATOM 739 N N . GLU A 1 108 ? 2.659 -2.135 4.670 1.00 96.38 108 GLU A N 1
ATOM 740 C CA . GLU A 1 108 ? 3.235 -2.723 5.884 1.00 96.38 108 GLU A CA 1
ATOM 741 C C . GLU A 1 108 ? 3.808 -4.110 5.577 1.00 96.38 108 GLU A C 1
ATOM 743 O O . GLU A 1 108 ? 3.156 -4.908 4.910 1.00 96.38 108 GLU A O 1
ATOM 748 N N . PHE A 1 109 ? 5.005 -4.438 6.068 1.00 97.12 109 PHE A N 1
ATOM 749 C CA . PHE A 1 109 ? 5.576 -5.781 5.919 1.00 97.12 109 PHE A CA 1
ATOM 750 C C . PHE A 1 109 ? 5.569 -6.520 7.253 1.00 97.12 109 PHE A C 1
ATOM 752 O O . PHE A 1 109 ? 6.207 -6.078 8.207 1.00 97.12 109 PHE A O 1
ATOM 759 N N . GLU A 1 110 ? 4.887 -7.661 7.310 1.00 97.31 110 GLU A N 1
ATOM 760 C CA . GLU A 1 110 ? 4.779 -8.465 8.527 1.00 97.31 110 GLU A CA 1
ATOM 761 C C . GLU A 1 110 ? 4.515 -9.934 8.177 1.00 97.31 110 GLU A C 1
ATOM 763 O O . GLU A 1 110 ? 3.751 -10.233 7.257 1.00 97.31 110 GLU A O 1
ATOM 768 N N . HIS A 1 111 ? 5.120 -10.862 8.922 1.00 95.81 111 HIS A N 1
ATOM 769 C CA . HIS A 1 111 ? 4.943 -12.309 8.724 1.00 95.81 111 HIS A CA 1
ATOM 770 C C . HIS A 1 111 ? 5.249 -12.782 7.289 1.00 95.81 111 HIS A C 1
ATOM 772 O O . HIS A 1 111 ? 4.547 -13.624 6.735 1.00 95.81 111 HIS A O 1
ATOM 778 N N . GLY A 1 112 ? 6.294 -12.221 6.672 1.00 96.94 112 GLY A N 1
ATOM 779 C CA . GLY A 1 112 ? 6.755 -12.637 5.345 1.00 96.94 112 GLY A CA 1
ATOM 780 C C . GLY A 1 112 ? 5.875 -12.175 4.183 1.00 96.94 112 GLY A C 1
ATOM 781 O O . GLY A 1 112 ? 6.059 -12.664 3.077 1.00 96.94 112 GLY A O 1
ATOM 782 N N . ARG A 1 113 ? 4.928 -11.254 4.398 1.00 97.06 113 ARG A N 1
ATOM 783 C CA . ARG A 1 113 ? 4.086 -10.687 3.335 1.00 97.06 113 ARG A CA 1
ATOM 784 C C . ARG A 1 113 ? 3.756 -9.221 3.581 1.00 97.06 113 ARG A C 1
ATOM 786 O O . ARG A 1 113 ? 3.911 -8.705 4.688 1.00 97.06 113 ARG A O 1
ATOM 793 N N . PHE A 1 114 ? 3.278 -8.563 2.534 1.00 97.56 114 PHE A N 1
ATOM 794 C CA . PHE A 1 114 ? 2.776 -7.202 2.610 1.00 97.56 114 PHE A CA 1
ATOM 795 C C . PHE A 1 114 ? 1.290 -7.155 2.960 1.00 97.56 114 PHE A C 1
ATOM 797 O O . PHE A 1 114 ? 0.471 -7.941 2.467 1.00 97.56 114 PHE A O 1
ATOM 804 N N . TRP A 1 115 ? 0.957 -6.177 3.791 1.00 96.06 115 TRP A N 1
ATOM 805 C CA . TRP A 1 115 ? -0.381 -5.826 4.224 1.00 96.06 115 TRP A CA 1
ATOM 806 C C . TRP A 1 115 ? -0.694 -4.399 3.785 1.00 96.06 115 TRP A C 1
ATOM 808 O O . TRP A 1 115 ? 0.167 -3.518 3.801 1.00 96.06 115 TRP A O 1
ATOM 818 N N . CYS A 1 116 ? -1.946 -4.167 3.399 1.00 95.75 116 CYS A N 1
ATOM 819 C CA . CYS A 1 116 ? -2.439 -2.821 3.154 1.00 95.75 116 CYS A CA 1
ATOM 820 C C . CYS A 1 116 ? -2.846 -2.200 4.493 1.00 95.75 116 CYS A C 1
ATOM 822 O O . CYS A 1 116 ? -3.847 -2.610 5.085 1.00 95.75 116 CYS A O 1
ATOM 824 N N . GLY A 1 117 ? -2.098 -1.203 4.959 1.00 95.81 117 GLY A N 1
ATOM 825 C CA . GLY A 1 117 ? -2.380 -0.504 6.209 1.00 95.81 117 GLY A CA 1
ATOM 826 C C . GLY A 1 117 ? -3.741 0.199 6.214 1.00 95.81 117 GLY A C 1
ATOM 827 O O . GLY A 1 117 ? -4.421 0.216 7.236 1.00 95.81 117 GLY A O 1
ATOM 828 N N . MET A 1 118 ? -4.212 0.656 5.046 1.00 95.81 118 MET A N 1
ATOM 829 C CA . MET A 1 118 ? -5.565 1.206 4.870 1.00 95.81 118 MET A CA 1
ATOM 830 C C . MET A 1 118 ? -6.680 0.172 5.077 1.00 95.81 118 MET A C 1
ATOM 832 O O . MET A 1 118 ? -7.802 0.549 5.383 1.00 95.81 118 MET A O 1
ATOM 836 N N . VAL A 1 119 ? -6.394 -1.121 4.906 1.00 95.44 119 VAL A N 1
ATOM 837 C CA . VAL A 1 119 ? -7.359 -2.201 5.174 1.00 95.44 119 VAL A CA 1
ATOM 838 C C . VAL A 1 119 ? -7.232 -2.692 6.613 1.00 95.44 119 VAL A C 1
ATOM 840 O O . VAL A 1 119 ? -8.228 -3.003 7.248 1.00 95.44 119 VAL A O 1
ATOM 843 N N . ARG A 1 120 ? -6.011 -2.777 7.147 1.00 95.19 120 ARG A N 1
ATOM 844 C CA . ARG A 1 120 ? -5.765 -3.351 8.477 1.00 95.19 120 ARG A CA 1
ATOM 845 C C . ARG A 1 120 ? -6.057 -2.382 9.625 1.00 95.19 120 ARG A C 1
ATOM 847 O O . ARG A 1 120 ? -6.508 -2.812 10.680 1.00 95.19 120 ARG A O 1
ATOM 854 N N . ARG A 1 121 ? -5.694 -1.113 9.452 1.00 95.12 121 ARG A N 1
ATOM 855 C CA . ARG A 1 121 ? -5.707 -0.082 10.502 1.00 95.12 121 ARG A CA 1
ATOM 856 C C . ARG A 1 121 ? -5.970 1.309 9.912 1.00 95.12 121 ARG A C 1
ATOM 858 O O . ARG A 1 121 ? -5.133 2.206 10.060 1.00 95.12 121 ARG A O 1
ATOM 865 N N . PRO A 1 122 ? -7.094 1.508 9.196 1.00 94.81 122 PRO A N 1
ATOM 866 C CA . PRO A 1 122 ? -7.379 2.762 8.502 1.00 94.81 122 PRO A CA 1
ATOM 867 C C . PRO A 1 122 ? -7.324 3.990 9.413 1.00 94.81 122 PRO A C 1
ATOM 869 O O . PRO A 1 122 ? -6.857 5.034 8.965 1.00 94.81 122 PRO A O 1
ATOM 872 N N . GLY A 1 123 ? -7.700 3.889 10.689 1.00 94.38 123 GLY A N 1
ATOM 873 C CA . GLY A 1 123 ? -7.632 4.998 11.639 1.00 94.38 123 GLY A CA 1
ATOM 874 C C . GLY A 1 123 ? -6.232 5.587 11.799 1.00 94.38 123 GLY A C 1
ATOM 875 O O . GLY A 1 123 ? -6.095 6.802 11.943 1.00 94.38 123 GLY A O 1
ATOM 876 N N . HIS A 1 124 ? -5.182 4.772 11.653 1.00 93.94 124 HIS A N 1
ATOM 877 C CA . HIS A 1 124 ? -3.797 5.248 11.674 1.00 93.94 124 HIS A CA 1
ATOM 878 C C . HIS A 1 124 ? -3.475 6.222 10.535 1.00 93.94 124 HIS A C 1
ATOM 880 O O . HIS A 1 124 ? -2.722 7.171 10.740 1.00 93.94 124 HIS A O 1
ATOM 886 N N . TYR A 1 125 ? -4.042 5.984 9.354 1.00 92.81 125 TYR A N 1
ATOM 887 C CA . TYR A 1 125 ? -3.759 6.747 8.139 1.00 92.81 125 TYR A CA 1
ATOM 888 C C . TYR A 1 125 ? -4.783 7.858 7.894 1.00 92.81 125 TYR A C 1
ATOM 890 O O . TYR A 1 125 ? -4.435 8.901 7.352 1.00 92.81 125 TYR A O 1
ATOM 898 N N . LEU A 1 126 ? -6.029 7.649 8.326 1.00 90.44 126 LEU A N 1
ATOM 899 C CA . LEU A 1 126 ? -7.140 8.591 8.186 1.00 90.44 126 LEU A CA 1
ATOM 900 C C . LEU A 1 126 ? -7.261 9.574 9.359 1.00 90.44 126 LEU A C 1
ATOM 902 O O . LEU A 1 126 ? -8.075 10.492 9.298 1.00 90.44 126 LEU A O 1
ATOM 906 N N . GLY A 1 127 ? -6.495 9.382 10.438 1.00 88.44 127 GLY A N 1
ATOM 907 C CA . GLY A 1 127 ? -6.622 10.183 11.659 1.00 88.44 127 GLY A CA 1
ATOM 908 C C . GLY A 1 127 ? -7.936 9.934 12.408 1.00 88.44 127 GLY A C 1
ATOM 909 O O . GLY A 1 127 ? -8.453 10.837 13.064 1.00 88.44 127 GLY A O 1
ATOM 910 N N . LEU A 1 128 ? -8.490 8.723 12.296 1.00 86.56 128 LEU A N 1
ATOM 911 C CA . LEU A 1 128 ? -9.737 8.322 12.949 1.00 86.56 128 LEU A CA 1
ATOM 912 C C . LEU A 1 128 ? -9.456 7.468 14.197 1.00 86.56 128 LEU A C 1
ATOM 914 O O . LEU A 1 128 ? -8.407 6.825 14.287 1.00 86.56 128 LEU A O 1
ATOM 918 N N . PRO A 1 129 ? -10.383 7.421 15.170 1.00 89.19 129 PRO A N 1
ATOM 919 C CA . PRO A 1 129 ? -10.267 6.510 16.303 1.00 89.19 129 PRO A CA 1
ATOM 920 C C . PRO A 1 129 ? -10.203 5.037 15.867 1.00 89.19 129 PRO A C 1
ATOM 922 O O . PRO A 1 129 ? -11.004 4.592 15.049 1.00 89.19 129 PRO A O 1
ATOM 925 N N . ALA A 1 130 ? -9.317 4.258 16.494 1.00 91.62 130 ALA A N 1
ATOM 926 C CA . ALA A 1 130 ? -9.052 2.860 16.125 1.00 91.62 130 ALA A CA 1
ATOM 927 C C . ALA A 1 130 ? -10.251 1.904 16.293 1.00 91.62 130 ALA A C 1
ATOM 929 O O . ALA A 1 130 ? -10.247 0.806 15.749 1.00 91.62 130 ALA A O 1
ATOM 930 N N . TRP A 1 131 ? -11.297 2.295 17.034 1.00 90.75 131 TRP A N 1
ATOM 931 C CA . TRP A 1 131 ? -12.484 1.449 17.215 1.00 90.75 131 TRP A CA 1
ATOM 932 C C . TRP A 1 131 ? -13.258 1.214 15.909 1.00 90.75 131 TRP A C 1
ATOM 934 O O . TRP A 1 131 ? -14.029 0.263 15.834 1.00 90.75 131 TRP A O 1
ATOM 944 N N . GLY A 1 132 ? -13.059 2.058 14.890 1.00 89.44 132 GLY A N 1
ATOM 945 C CA . GLY A 1 132 ? -13.683 1.913 13.573 1.00 89.44 132 GLY A CA 1
ATOM 946 C C . GLY A 1 132 ? -12.855 1.122 12.556 1.00 89.44 132 GLY A C 1
ATOM 947 O O . GLY A 1 132 ? -13.277 1.017 11.405 1.00 89.44 132 GLY A O 1
ATOM 948 N N . ASP A 1 133 ? -11.686 0.598 12.943 1.00 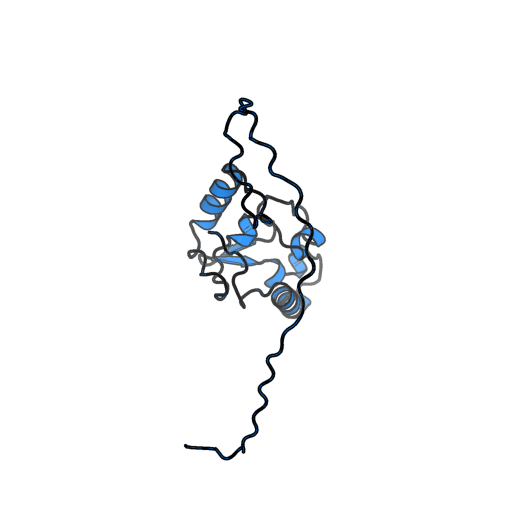95.31 133 ASP A N 1
ATOM 949 C CA . ASP A 1 133 ? -10.724 0.023 11.995 1.00 95.31 133 ASP A CA 1
ATOM 950 C C . ASP A 1 133 ? -11.260 -1.206 11.258 1.00 95.31 133 ASP A C 1
ATOM 952 O O . ASP A 1 133 ? -11.008 -1.352 10.065 1.00 95.31 133 ASP A O 1
ATOM 956 N N . GLU A 1 134 ? -12.023 -2.063 11.935 1.00 94.44 134 GLU A N 1
ATOM 957 C CA . GLU A 1 134 ? -12.557 -3.295 11.347 1.00 94.44 134 GLU A CA 1
ATOM 958 C C . GLU A 1 134 ? -13.579 -3.003 10.238 1.00 94.44 134 GLU A C 1
ATOM 960 O O . GLU A 1 134 ? -13.397 -3.422 9.094 1.00 94.44 134 GLU A O 1
ATOM 965 N N . GLU A 1 135 ? -14.614 -2.219 10.550 1.00 94.94 135 GLU A N 1
ATOM 966 C CA . GLU A 1 135 ? -15.683 -1.874 9.605 1.00 94.94 135 GLU A CA 1
ATOM 967 C C . GLU A 1 135 ? -15.142 -1.040 8.436 1.00 94.94 135 GLU A C 1
ATOM 969 O O . GLU A 1 135 ? -15.408 -1.313 7.263 1.00 94.94 135 GLU A O 1
ATOM 974 N N . MET A 1 136 ? -14.317 -0.034 8.735 1.00 94.94 136 MET A N 1
ATOM 975 C CA . MET A 1 136 ? -13.739 0.812 7.697 1.00 94.94 136 MET A CA 1
ATOM 976 C C . MET A 1 136 ?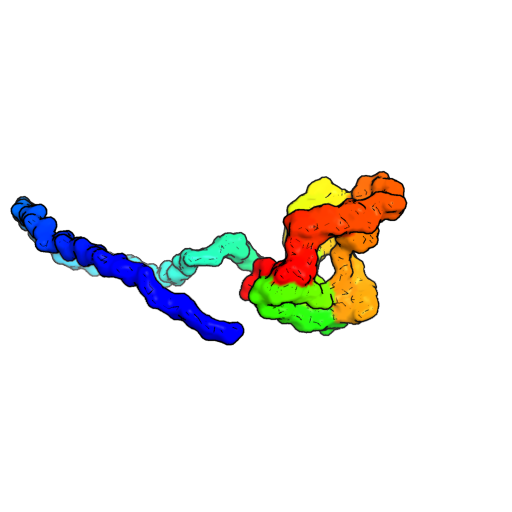 -12.722 0.058 6.842 1.00 94.94 136 MET A C 1
ATOM 978 O O . MET A 1 136 ? -12.673 0.255 5.626 1.00 94.94 136 MET A O 1
ATOM 982 N N . GLY A 1 137 ? -11.953 -0.837 7.455 1.00 95.75 137 GLY A N 1
ATOM 983 C CA . GLY A 1 137 ? -11.022 -1.717 6.768 1.00 95.75 137 GLY A CA 1
ATOM 984 C C . GLY A 1 137 ? -11.738 -2.646 5.794 1.00 95.75 137 GLY A C 1
ATOM 985 O O . GLY A 1 137 ? -11.303 -2.782 4.649 1.00 95.75 137 GLY A O 1
ATOM 986 N N . ALA A 1 138 ? -12.877 -3.210 6.204 1.00 95.00 138 ALA A N 1
ATOM 987 C CA . ALA A 1 138 ? -13.729 -4.023 5.343 1.00 95.00 138 ALA A CA 1
ATOM 988 C C . ALA A 1 138 ? -14.276 -3.218 4.153 1.00 95.00 138 ALA A C 1
ATOM 990 O O . ALA A 1 138 ? -14.156 -3.669 3.013 1.00 95.00 138 ALA A O 1
ATOM 991 N N . MET A 1 139 ? -14.791 -2.003 4.382 1.00 95.25 139 MET A N 1
ATOM 992 C CA . MET A 1 139 ? -15.278 -1.126 3.305 1.00 95.25 139 MET A CA 1
ATOM 993 C C . MET A 1 139 ? -14.174 -0.744 2.309 1.00 95.25 139 MET A C 1
ATOM 995 O O . MET A 1 139 ? -14.388 -0.777 1.096 1.00 95.25 139 MET A O 1
ATOM 999 N N . ILE A 1 140 ? -12.979 -0.404 2.799 1.00 95.44 140 ILE A N 1
ATOM 1000 C CA . ILE A 1 140 ? -11.828 -0.086 1.941 1.00 95.44 140 ILE A CA 1
ATOM 1001 C C . ILE A 1 140 ? -11.375 -1.331 1.173 1.00 95.44 140 ILE A C 1
ATOM 1003 O O . ILE A 1 140 ? -11.104 -1.251 -0.025 1.00 95.44 140 ILE A O 1
ATOM 1007 N N . GLY A 1 141 ? -11.311 -2.484 1.840 1.00 94.50 141 GLY A N 1
ATOM 1008 C CA . GLY A 1 141 ? -10.964 -3.757 1.215 1.00 94.50 141 GLY A CA 1
ATOM 1009 C C . GLY A 1 141 ? -11.933 -4.129 0.095 1.00 94.50 141 GLY A C 1
ATOM 1010 O O . GLY A 1 141 ? -11.493 -4.501 -0.993 1.00 94.50 141 GLY A O 1
ATOM 1011 N N . GLU A 1 142 ? -13.232 -3.947 0.329 1.00 93.94 142 GLU A N 1
ATOM 1012 C CA . GLU A 1 142 ? -14.289 -4.138 -0.664 1.00 93.94 142 GLU A CA 1
ATOM 1013 C C . GLU A 1 142 ? -14.101 -3.209 -1.867 1.00 93.94 142 GLU A C 1
ATOM 1015 O O . GLU A 1 142 ? -14.029 -3.679 -3.002 1.00 93.94 142 GLU A O 1
ATOM 1020 N N . ALA A 1 143 ? -13.948 -1.905 -1.618 1.00 92.50 143 ALA A N 1
ATOM 1021 C CA . ALA A 1 143 ? -13.789 -0.900 -2.665 1.00 92.50 143 ALA A CA 1
ATOM 1022 C C . ALA A 1 143 ? -12.541 -1.133 -3.534 1.00 92.50 143 ALA A C 1
ATOM 1024 O O . ALA A 1 143 ? -12.549 -0.833 -4.727 1.00 92.50 143 ALA A O 1
ATOM 1025 N N . LEU A 1 144 ? -11.469 -1.674 -2.947 1.00 92.12 144 LEU A N 1
ATOM 1026 C CA . LEU A 1 144 ? -10.228 -1.999 -3.651 1.00 92.12 144 LEU A CA 1
ATOM 1027 C C . LEU A 1 144 ? -10.228 -3.399 -4.287 1.00 92.12 144 LEU A C 1
ATOM 1029 O O . LEU A 1 144 ? -9.284 -3.731 -5.002 1.00 92.12 144 LEU A O 1
ATOM 1033 N N . GLY A 1 145 ? -11.220 -4.247 -4.000 1.00 91.50 145 GLY A N 1
ATOM 1034 C CA . GLY A 1 145 ? -11.178 -5.666 -4.366 1.00 91.50 145 GLY A CA 1
ATOM 1035 C C . GLY A 1 145 ? -10.039 -6.436 -3.678 1.00 91.50 145 GLY A C 1
ATOM 1036 O O . GLY A 1 145 ? -9.585 -7.471 -4.181 1.00 91.50 145 GLY A O 1
ATOM 1037 N N . ALA A 1 146 ? -9.552 -5.946 -2.534 1.00 90.88 146 ALA A N 1
ATOM 1038 C CA . ALA A 1 146 ? -8.448 -6.555 -1.805 1.00 90.88 146 ALA A CA 1
ATOM 1039 C C . ALA A 1 146 ? -8.811 -7.988 -1.383 1.00 90.88 146 ALA A C 1
ATOM 1041 O O . ALA A 1 146 ? -9.861 -8.241 -0.801 1.00 90.88 146 ALA A O 1
ATOM 1042 N N . GLY A 1 147 ? -7.940 -8.946 -1.707 1.00 88.56 147 GLY A N 1
ATOM 1043 C CA . GLY A 1 147 ? -8.180 -10.368 -1.433 1.00 88.56 147 GLY A CA 1
ATOM 1044 C C . GLY A 1 147 ? -9.106 -11.077 -2.429 1.00 88.56 147 GLY A C 1
ATOM 1045 O O . GLY A 1 147 ? -9.183 -12.300 -2.375 1.00 88.56 147 GLY A O 1
ATOM 1046 N N . LYS A 1 148 ? -9.750 -10.363 -3.366 1.00 89.38 148 LYS A N 1
ATOM 1047 C CA . LYS A 1 148 ? -10.714 -10.951 -4.317 1.00 89.38 148 LYS A CA 1
ATOM 1048 C C . LYS A 1 148 ? -10.115 -11.299 -5.676 1.00 89.38 148 LYS A C 1
ATOM 1050 O O . LYS A 1 148 ? -10.482 -12.319 -6.245 1.00 89.38 148 LYS A O 1
ATOM 1055 N N . GLY A 1 149 ? -9.190 -10.481 -6.176 1.00 90.88 149 GLY A N 1
ATOM 1056 C CA . GLY A 1 149 ? -8.511 -10.736 -7.445 1.00 90.88 149 GLY A CA 1
ATOM 1057 C C . GLY A 1 149 ? -7.330 -9.799 -7.678 1.00 90.88 149 GLY A C 1
ATOM 1058 O O . GLY A 1 149 ? -7.389 -8.615 -7.351 1.00 90.88 149 GLY A O 1
ATOM 1059 N N . CYS A 1 150 ? -6.239 -10.329 -8.225 1.00 93.44 150 CYS A N 1
ATOM 1060 C CA . CYS A 1 150 ? -5.067 -9.559 -8.609 1.00 93.44 150 CYS A CA 1
ATOM 1061 C C . CYS A 1 150 ? -5.399 -8.715 -9.843 1.00 93.44 150 CYS A C 1
ATOM 1063 O O . CYS A 1 150 ? -5.775 -9.263 -10.876 1.00 93.44 150 CYS A O 1
ATOM 1065 N N . CYS A 1 151 ? -5.252 -7.394 -9.727 1.00 88.50 151 CYS A N 1
ATOM 1066 C CA . CYS A 1 151 ? -5.511 -6.446 -10.811 1.00 88.50 151 CYS A CA 1
ATOM 1067 C C . CYS A 1 151 ? -4.299 -6.182 -11.716 1.00 88.50 151 CYS A C 1
ATOM 1069 O O . CYS A 1 151 ? -4.469 -5.604 -12.781 1.00 88.50 151 CYS A O 1
ATOM 1071 N N . ALA A 1 152 ? -3.092 -6.581 -11.303 1.00 87.62 152 ALA A N 1
ATOM 1072 C CA . ALA A 1 152 ? -1.874 -6.395 -12.085 1.00 87.62 152 ALA A CA 1
ATOM 1073 C C . ALA A 1 152 ? -1.693 -7.562 -13.064 1.00 87.62 152 ALA A C 1
ATOM 1075 O O . ALA A 1 152 ? -1.582 -8.716 -12.636 1.00 87.62 152 ALA A O 1
ATOM 1076 N N . ASP A 1 153 ? -1.665 -7.257 -14.358 1.00 86.69 153 ASP A N 1
ATOM 1077 C CA . ASP A 1 153 ? -1.440 -8.183 -15.476 1.00 86.69 153 ASP A CA 1
ATOM 1078 C C . ASP A 1 153 ? 0.044 -8.316 -15.866 1.00 86.69 153 ASP A C 1
ATOM 1080 O O . ASP A 1 153 ? 0.400 -9.165 -16.679 1.00 86.69 153 ASP A O 1
ATOM 1084 N N . VAL A 1 154 ? 0.908 -7.525 -15.227 1.00 81.50 154 VAL A N 1
ATOM 1085 C CA . VAL A 1 154 ? 2.371 -7.565 -15.330 1.00 81.50 154 VAL A CA 1
ATOM 1086 C C . VAL A 1 154 ? 3.002 -7.933 -13.987 1.00 81.50 154 VAL A C 1
ATOM 1088 O O . VAL A 1 154 ? 2.427 -7.632 -12.936 1.00 81.50 154 VAL A O 1
ATOM 1091 N N . GLY A 1 155 ? 4.193 -8.538 -14.028 1.00 70.56 155 GLY A N 1
ATOM 1092 C CA . GLY A 1 155 ? 4.971 -8.932 -12.844 1.00 70.56 155 GLY A CA 1
ATOM 1093 C C . GLY A 1 155 ? 5.173 -10.426 -12.712 1.00 70.56 155 GLY A C 1
ATOM 1094 O O . GLY A 1 155 ? 4.183 -11.166 -12.906 1.00 70.56 155 GLY A O 1
#

Organism: NCBI:txid2038277

pLDDT: mean 76.79, std 24.17, range [34.12, 97.56]

Foldseek 3Di:
DDDDDDDDDDDDDDDDDDDDDDDDDDDDDDDPDDDDDDPPDDDPDPPPDPQPPVLVVQLCVVQVQADPADAFFAFDRQSQNVQQQADDPVQVVFAPPGDHRHHRPQWDDDPSGIDRNCLQQVCVRNVHDRVCNNVRSVVVCVVVVHRRGDHDNDD